Protein AF-A0A853JAU9-F1 (afdb_monomer_lite)

Organism: NCBI:txid2752307

Foldseek 3Di:
DLVVLLVQLVVLLVQLVVQLVVLVVCLVPQQVVADADPVGRSHDRDDNVRSVVSNVSSVVSNVSSVCSNPDDPDD

Structure (mmCIF, N/CA/C/O backbone):
data_AF-A0A853JAU9-F1
#
_entry.id   AF-A0A853JAU9-F1
#
loop_
_atom_site.group_PDB
_atom_site.id
_atom_site.type_symbol
_atom_site.label_atom_id
_atom_site.label_alt_id
_atom_site.label_comp_id
_atom_site.label_asym_id
_atom_site.label_entity_id
_atom_site.label_seq_id
_atom_site.pdbx_PDB_ins_code
_atom_site.Cartn_x
_atom_site.Cartn_y
_atom_site.Cartn_z
_atom_site.occupancy
_atom_site.B_iso_or_equiv
_atom_site.auth_seq_id
_atom_site.auth_comp_id
_atom_site.auth_asym_id
_atom_site.auth_atom_id
_atom_site.pdbx_PDB_model_num
ATOM 1 N N . MET A 1 1 ? -13.710 7.089 22.167 1.00 62.00 1 MET A N 1
ATOM 2 C CA . MET A 1 1 ? -14.202 6.938 20.771 1.00 62.00 1 MET A CA 1
ATOM 3 C C . MET A 1 1 ? -13.752 5.612 20.143 1.00 62.00 1 MET A C 1
ATOM 5 O O . MET A 1 1 ? -12.892 5.574 19.270 1.00 62.00 1 MET A O 1
ATOM 9 N N . ARG A 1 2 ? -14.329 4.492 20.594 1.00 72.94 2 ARG A N 1
ATOM 10 C CA . ARG A 1 2 ? -13.909 3.135 20.192 1.00 72.94 2 ARG A CA 1
ATOM 11 C C . ARG A 1 2 ? -14.306 2.774 18.751 1.00 72.94 2 ARG A C 1
ATOM 13 O O . ARG A 1 2 ? -13.590 2.026 18.097 1.00 72.94 2 ARG A O 1
ATOM 20 N N . PHE A 1 3 ? -15.414 3.335 18.262 1.00 82.75 3 PHE A N 1
ATOM 21 C CA . PHE A 1 3 ? -15.913 3.135 16.899 1.00 82.75 3 PHE A CA 1
ATOM 22 C C . PHE A 1 3 ? -15.046 3.841 15.849 1.00 82.75 3 PHE A C 1
ATOM 24 O O . PHE A 1 3 ? -14.580 3.202 14.912 1.00 82.75 3 PHE A O 1
ATOM 31 N N . VAL A 1 4 ? -14.740 5.126 16.066 1.00 86.62 4 VAL A N 1
ATOM 32 C CA . VAL A 1 4 ? -13.921 5.940 15.147 1.00 86.62 4 VAL A CA 1
ATOM 33 C C . VAL A 1 4 ? -12.540 5.317 14.931 1.00 86.62 4 VAL A C 1
ATOM 35 O O . VAL A 1 4 ? -12.104 5.174 13.795 1.00 86.62 4 VAL A O 1
ATOM 38 N N . GLY A 1 5 ? -11.880 4.856 16.000 1.00 87.62 5 GLY A N 1
ATOM 39 C CA . GLY A 1 5 ? -10.573 4.199 15.884 1.00 87.62 5 GLY A CA 1
ATOM 40 C C . GLY A 1 5 ? -10.598 2.917 15.044 1.00 87.62 5 GLY A C 1
ATOM 41 O O . GLY A 1 5 ? -9.669 2.677 14.279 1.00 87.62 5 GLY A O 1
ATOM 42 N N . LYS A 1 6 ? -11.673 2.123 15.139 1.00 90.88 6 LYS A N 1
ATOM 43 C CA . LYS A 1 6 ? -11.848 0.916 14.318 1.00 90.88 6 LYS A CA 1
ATOM 44 C C . LYS A 1 6 ? -12.167 1.247 12.864 1.00 90.88 6 LYS A C 1
ATOM 46 O O . LYS A 1 6 ? -11.611 0.611 11.980 1.00 90.88 6 LYS A O 1
ATOM 51 N N . ALA A 1 7 ? -13.024 2.240 12.624 1.00 94.31 7 ALA A N 1
ATOM 52 C CA . ALA A 1 7 ? -13.345 2.697 11.275 1.00 94.31 7 ALA A CA 1
ATOM 53 C C . ALA A 1 7 ? -12.084 3.185 10.543 1.00 94.31 7 ALA A C 1
ATOM 55 O O . ALA A 1 7 ? -11.808 2.732 9.437 1.00 94.31 7 ALA A O 1
ATOM 56 N N . ILE A 1 8 ? -11.266 4.016 11.203 1.00 94.81 8 ILE A N 1
ATOM 57 C CA . ILE A 1 8 ? -9.961 4.441 10.675 1.00 94.81 8 ILE A CA 1
ATOM 58 C C . ILE A 1 8 ? -9.060 3.226 10.433 1.00 94.81 8 ILE A C 1
ATOM 60 O O . ILE A 1 8 ? -8.448 3.131 9.376 1.00 94.81 8 ILE A O 1
ATOM 64 N N . GLY A 1 9 ? -9.008 2.276 11.371 1.00 95.31 9 GLY A N 1
ATOM 65 C CA . GLY A 1 9 ? -8.223 1.052 11.213 1.00 95.31 9 GLY A CA 1
ATOM 66 C C . GLY A 1 9 ? -8.587 0.260 9.955 1.00 95.31 9 GLY A C 1
ATOM 67 O O . GLY A 1 9 ? -7.698 -0.076 9.180 1.00 95.31 9 GLY A O 1
ATOM 68 N N . TYR A 1 10 ? -9.879 0.038 9.696 1.00 97.25 10 TYR A N 1
ATOM 69 C CA . TYR A 1 10 ? -10.329 -0.653 8.483 1.00 97.25 10 TYR A CA 1
ATOM 70 C C . TYR A 1 10 ? -9.980 0.107 7.200 1.00 97.25 10 TYR A C 1
ATOM 72 O O . TYR A 1 10 ? -9.514 -0.511 6.246 1.00 97.25 10 TYR A O 1
ATOM 80 N N . LEU A 1 11 ? -10.158 1.431 7.180 1.00 97.81 11 LEU A N 1
ATOM 81 C CA . LEU A 1 11 ? -9.803 2.257 6.022 1.00 97.81 11 LEU A CA 1
ATOM 82 C C . LEU A 1 11 ? -8.298 2.206 5.736 1.00 97.81 11 LEU A C 1
ATOM 84 O O . LEU A 1 11 ? -7.890 2.011 4.594 1.00 97.81 11 LEU A O 1
ATOM 88 N N . VAL A 1 12 ? -7.473 2.319 6.779 1.00 97.56 12 VAL A N 1
ATOM 89 C CA . VAL A 1 12 ? -6.010 2.247 6.671 1.00 97.56 12 VAL A CA 1
ATOM 90 C C . VAL A 1 12 ? -5.560 0.853 6.227 1.00 97.56 12 VAL A C 1
ATOM 92 O O . VAL A 1 12 ? -4.686 0.745 5.370 1.00 97.56 12 VAL A O 1
ATOM 95 N N . SER A 1 13 ? -6.181 -0.216 6.737 1.00 97.69 13 SER A N 1
ATOM 96 C CA . SER A 1 13 ? -5.909 -1.583 6.280 1.00 97.69 13 SER A CA 1
ATOM 97 C C . SER A 1 13 ? -6.270 -1.786 4.812 1.00 97.69 13 SER A C 1
ATOM 99 O O . SER A 1 13 ? -5.472 -2.355 4.075 1.00 97.69 13 SER A O 1
ATOM 101 N N . ALA A 1 14 ? -7.439 -1.313 4.375 1.00 98.06 14 ALA A N 1
ATOM 102 C CA . ALA A 1 14 ? -7.866 -1.431 2.983 1.00 98.06 14 ALA A CA 1
ATOM 103 C C . ALA A 1 14 ? -6.923 -0.670 2.038 1.00 98.06 14 ALA A C 1
ATOM 105 O O . ALA A 1 14 ? -6.505 -1.214 1.017 1.00 98.06 14 ALA A O 1
ATOM 106 N N . LEU A 1 15 ? -6.527 0.550 2.416 1.00 97.94 15 LEU A N 1
ATOM 107 C CA . LEU A 1 15 ? -5.552 1.343 1.671 1.00 97.94 15 LEU A CA 1
ATOM 108 C C . LEU A 1 15 ? -4.191 0.637 1.594 1.00 97.94 15 LEU A C 1
ATOM 110 O O . LEU A 1 15 ? -3.637 0.492 0.508 1.00 97.94 15 LEU A O 1
ATOM 114 N N . GLY A 1 16 ? -3.672 0.166 2.733 1.00 97.75 16 GLY A N 1
ATOM 115 C CA . GLY A 1 16 ? -2.400 -0.554 2.796 1.00 97.75 16 GLY A CA 1
ATOM 116 C C . GLY A 1 16 ? -2.408 -1.820 1.941 1.00 97.75 16 GLY A C 1
ATOM 117 O O . GLY A 1 16 ? -1.484 -2.036 1.163 1.00 97.75 16 GLY A O 1
ATOM 118 N N . LEU A 1 17 ? -3.481 -2.615 2.010 1.00 98.25 17 LEU A N 1
ATOM 119 C CA . LEU A 1 17 ? -3.653 -3.805 1.177 1.00 98.25 17 LEU A CA 1
ATOM 120 C C . LEU A 1 17 ? -3.667 -3.458 -0.318 1.00 98.25 17 LEU A C 1
ATOM 122 O O . LEU A 1 17 ? -2.988 -4.124 -1.096 1.00 98.25 17 LEU A O 1
ATOM 126 N N . GLY A 1 18 ? -4.389 -2.405 -0.710 1.00 97.69 18 GLY A N 1
ATOM 127 C CA . GLY A 1 18 ? -4.397 -1.918 -2.089 1.00 97.69 18 GLY A CA 1
ATOM 128 C C . GLY A 1 18 ? -2.992 -1.564 -2.576 1.00 97.69 18 GLY A C 1
ATOM 129 O O . GLY A 1 18 ? -2.560 -2.066 -3.609 1.00 97.69 18 GLY A O 1
ATOM 130 N N . ILE A 1 19 ? -2.243 -0.783 -1.792 1.00 97.56 19 ILE A N 1
ATOM 131 C CA . ILE A 1 19 ? -0.857 -0.401 -2.107 1.00 97.56 19 ILE A CA 1
ATOM 132 C C . ILE A 1 19 ? 0.045 -1.632 -2.253 1.00 97.56 19 ILE A C 1
ATOM 134 O O . ILE A 1 19 ? 0.848 -1.686 -3.180 1.00 97.56 19 ILE A O 1
ATOM 138 N N . VAL A 1 20 ? -0.086 -2.638 -1.378 1.00 98.06 20 VAL A N 1
ATOM 139 C CA . VAL A 1 20 ? 0.699 -3.881 -1.482 1.00 98.06 20 VAL A CA 1
ATOM 140 C C . VAL A 1 20 ? 0.382 -4.622 -2.774 1.00 98.06 20 VAL A C 1
ATOM 142 O O . VAL A 1 20 ? 1.305 -5.007 -3.484 1.00 98.06 20 VAL A O 1
ATOM 145 N N . ILE A 1 21 ? -0.900 -4.811 -3.097 1.00 97.75 21 ILE A N 1
ATOM 146 C CA . ILE A 1 21 ? -1.311 -5.530 -4.309 1.00 97.75 21 ILE A CA 1
ATOM 147 C C . ILE A 1 21 ? -0.789 -4.807 -5.554 1.00 97.75 21 ILE A C 1
ATOM 149 O O . ILE A 1 21 ? -0.120 -5.427 -6.378 1.00 97.75 21 ILE A O 1
ATOM 153 N N . PHE A 1 22 ? -1.025 -3.497 -5.666 1.00 95.38 22 PHE A N 1
ATOM 154 C CA . PHE A 1 22 ? -0.526 -2.702 -6.790 1.00 95.38 22 PHE A CA 1
ATOM 155 C C . PHE A 1 22 ? 1.002 -2.691 -6.857 1.00 95.38 22 PHE A C 1
ATOM 157 O O . PHE A 1 22 ? 1.564 -2.850 -7.936 1.00 95.38 22 PHE A O 1
ATOM 164 N N . GLY A 1 23 ? 1.685 -2.563 -5.719 1.00 95.81 23 GLY A N 1
ATOM 165 C CA . GLY A 1 23 ? 3.141 -2.600 -5.655 1.00 95.81 23 GLY A CA 1
ATOM 166 C C . GLY A 1 23 ? 3.715 -3.941 -6.115 1.00 95.81 23 GLY A C 1
ATOM 167 O O . GLY A 1 23 ? 4.674 -3.956 -6.875 1.00 95.81 23 GLY A O 1
ATOM 168 N N . LEU A 1 24 ? 3.114 -5.066 -5.719 1.00 96.75 24 LEU A N 1
ATOM 169 C CA . LEU A 1 24 ? 3.539 -6.398 -6.164 1.00 96.75 24 LEU A CA 1
ATOM 170 C C . LEU A 1 24 ? 3.298 -6.609 -7.662 1.00 96.75 24 LEU A C 1
AT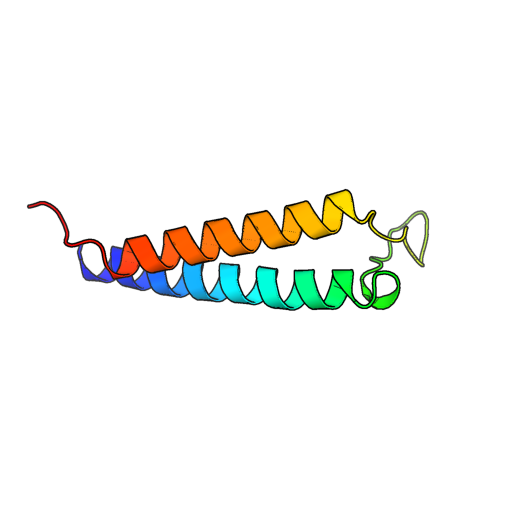OM 172 O O . LEU A 1 24 ? 4.165 -7.157 -8.341 1.00 96.75 24 LEU A O 1
ATOM 176 N N . LEU A 1 25 ? 2.163 -6.139 -8.187 1.00 96.44 25 LEU A N 1
ATOM 177 C CA . LEU A 1 25 ? 1.897 -6.150 -9.628 1.00 96.44 25 LEU A CA 1
ATOM 178 C C . LEU A 1 25 ? 2.923 -5.300 -10.386 1.00 96.44 25 LEU A C 1
ATOM 180 O O . LEU A 1 25 ? 3.453 -5.752 -11.392 1.00 96.44 25 LEU A O 1
ATOM 184 N N . ALA A 1 26 ? 3.272 -4.124 -9.864 1.00 94.75 26 ALA A N 1
ATOM 185 C CA . ALA A 1 2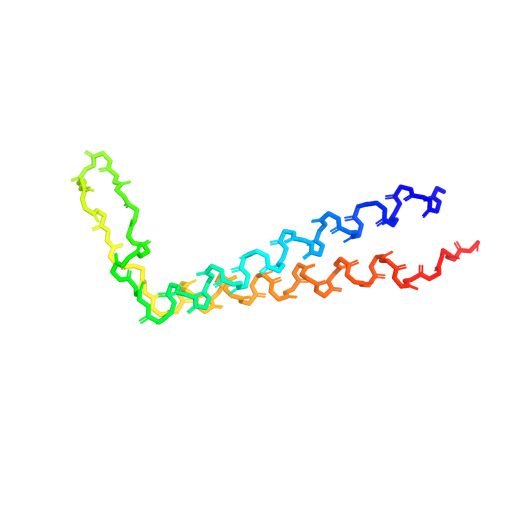6 ? 4.282 -3.250 -10.452 1.00 94.75 26 ALA A CA 1
ATOM 186 C C . ALA A 1 26 ? 5.708 -3.826 -10.362 1.00 94.75 26 ALA A C 1
ATOM 188 O O . ALA A 1 26 ? 6.533 -3.554 -11.224 1.00 94.75 26 ALA A O 1
ATOM 189 N N . VAL A 1 27 ? 6.018 -4.641 -9.346 1.00 95.56 27 VAL A N 1
ATOM 190 C CA . VAL A 1 27 ? 7.277 -5.411 -9.295 1.00 95.56 27 VAL A CA 1
ATOM 191 C C . VAL A 1 27 ? 7.301 -6.499 -10.373 1.00 95.56 27 VAL A C 1
ATOM 193 O O . VAL A 1 27 ? 8.359 -6.742 -10.950 1.00 95.56 27 VAL A O 1
ATOM 196 N N . ALA A 1 28 ? 6.163 -7.142 -10.647 1.00 95.38 28 ALA A N 1
ATOM 197 C CA . ALA A 1 28 ? 6.047 -8.169 -11.683 1.00 95.38 28 ALA A CA 1
ATOM 198 C C . ALA A 1 28 ? 6.063 -7.581 -13.106 1.00 95.38 28 ALA A C 1
ATOM 200 O O . ALA A 1 28 ? 6.662 -8.175 -14.000 1.00 95.38 28 ALA A O 1
ATOM 201 N N . ASP A 1 29 ? 5.449 -6.412 -13.298 1.00 93.69 29 ASP A N 1
ATOM 202 C CA . ASP A 1 29 ? 5.448 -5.650 -14.547 1.00 93.69 29 ASP A CA 1
ATOM 203 C C . ASP A 1 29 ? 5.744 -4.155 -14.292 1.00 93.69 29 ASP A C 1
ATOM 205 O O . ASP A 1 29 ? 4.832 -3.332 -14.154 1.00 93.69 29 ASP A O 1
ATOM 209 N N . PRO A 1 30 ? 7.034 -3.772 -14.245 1.00 90.88 30 PRO A N 1
ATOM 210 C CA . PRO A 1 30 ? 7.430 -2.380 -14.053 1.00 90.88 30 PRO A CA 1
ATOM 211 C C . PRO A 1 30 ? 7.055 -1.470 -15.228 1.00 90.88 30 PRO A C 1
ATOM 213 O O . PRO A 1 30 ? 6.92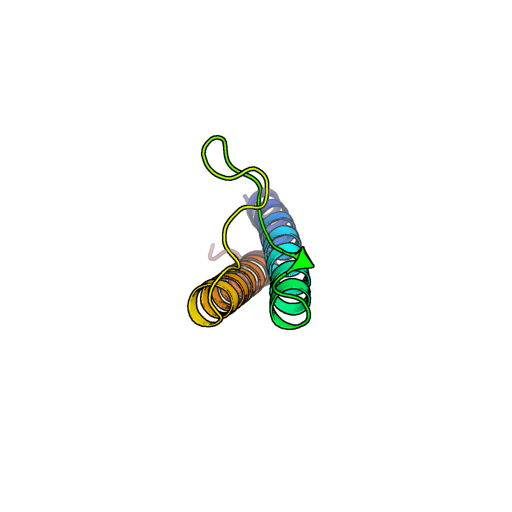7 -0.261 -15.039 1.00 90.88 30 PRO A O 1
ATOM 216 N N . GLN A 1 31 ? 6.903 -2.021 -16.439 1.00 89.62 31 GLN A N 1
ATOM 217 C CA . GLN A 1 31 ? 6.539 -1.245 -17.628 1.00 89.62 31 GLN A CA 1
ATOM 218 C C . GLN A 1 31 ? 5.064 -0.843 -17.573 1.00 89.62 31 GLN A C 1
ATOM 220 O O . GLN A 1 31 ? 4.744 0.317 -17.815 1.00 89.62 31 GLN A O 1
ATOM 225 N N . GLY A 1 32 ? 4.183 -1.753 -17.152 1.00 87.06 32 GLY A N 1
ATOM 226 C CA . GLY A 1 32 ? 2.769 -1.457 -16.910 1.00 87.06 32 GLY A CA 1
ATOM 227 C C . GLY A 1 32 ? 2.518 -0.451 -15.777 1.00 87.06 32 GLY A C 1
ATOM 228 O O . GLY A 1 32 ? 1.450 0.153 -15.715 1.00 87.06 32 GLY A O 1
ATOM 229 N N . ALA A 1 33 ? 3.502 -0.233 -14.898 1.00 86.75 33 ALA A N 1
ATOM 230 C CA . ALA A 1 33 ? 3.443 0.735 -13.801 1.00 86.75 33 ALA A CA 1
ATOM 231 C C . ALA A 1 33 ? 3.991 2.131 -14.159 1.00 86.75 33 ALA A C 1
ATOM 233 O O . ALA A 1 33 ? 4.098 2.998 -13.286 1.00 86.75 33 ALA A O 1
ATOM 234 N N . GLN A 1 34 ? 4.374 2.357 -15.418 1.00 87.81 34 GLN A N 1
ATOM 235 C CA . GLN A 1 34 ? 4.849 3.655 -15.884 1.00 87.81 34 GLN A CA 1
ATOM 236 C C . GLN A 1 34 ? 3.739 4.707 -15.815 1.00 87.81 34 GLN A C 1
ATOM 238 O O . GLN A 1 34 ? 2.631 4.516 -16.313 1.00 87.81 34 GLN A O 1
ATOM 243 N N . LEU A 1 35 ? 4.057 5.851 -15.211 1.00 83.75 35 LE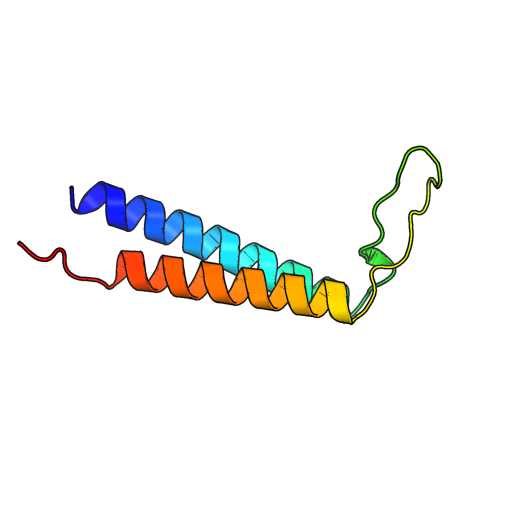U A N 1
ATOM 244 C CA . LEU A 1 35 ? 3.160 6.999 -15.155 1.00 83.75 35 LEU A CA 1
ATOM 245 C C . LEU A 1 35 ? 3.611 8.036 -16.179 1.00 83.75 35 LEU A C 1
ATOM 247 O O . LEU A 1 35 ? 4.738 8.529 -16.108 1.00 83.75 35 LEU A O 1
ATOM 251 N N . ALA A 1 36 ? 2.718 8.377 -17.106 1.00 84.00 36 ALA A N 1
ATOM 252 C CA . ALA A 1 36 ? 2.924 9.473 -18.042 1.00 84.00 36 ALA A CA 1
ATOM 253 C C . ALA A 1 36 ? 3.181 10.789 -17.288 1.00 84.00 36 ALA A C 1
ATOM 255 O O . ALA A 1 36 ? 2.598 11.037 -16.230 1.00 84.00 36 ALA A O 1
ATOM 256 N N . ASN A 1 37 ? 4.039 11.644 -17.839 1.00 80.69 37 ASN A N 1
ATOM 257 C CA . ASN A 1 37 ? 4.222 13.007 -17.352 1.00 80.69 37 ASN A CA 1
ATOM 258 C C . ASN A 1 37 ? 4.319 13.991 -18.530 1.00 80.69 37 ASN A C 1
ATOM 260 O O . ASN A 1 37 ? 4.530 13.587 -19.673 1.00 80.69 37 ASN A O 1
ATOM 264 N N . ASP A 1 38 ? 4.190 15.286 -18.247 1.00 83.00 38 ASP A N 1
ATOM 265 C CA . ASP A 1 38 ? 4.106 16.327 -19.281 1.00 83.00 38 ASP A CA 1
ATOM 266 C C . ASP A 1 38 ? 5.366 16.445 -20.162 1.00 83.00 38 ASP A C 1
ATOM 268 O O . ASP A 1 38 ? 5.287 16.936 -21.286 1.00 83.00 38 ASP A O 1
ATOM 272 N N . SER A 1 39 ? 6.531 15.996 -19.680 1.00 81.62 39 SER A N 1
ATOM 273 C CA . SER A 1 39 ? 7.798 16.022 -20.426 1.00 81.62 39 SER A CA 1
ATOM 274 C C . SER A 1 39 ? 8.145 14.691 -21.103 1.00 81.62 39 SER A C 1
ATOM 276 O O . SER A 1 39 ? 8.994 14.656 -21.993 1.00 81.62 39 SER A O 1
ATOM 278 N N . ASN A 1 40 ? 7.485 13.600 -20.716 1.00 80.19 40 ASN A N 1
ATOM 279 C CA . ASN A 1 40 ? 7.627 12.268 -21.277 1.00 80.19 40 ASN A CA 1
ATOM 280 C C . ASN A 1 40 ? 6.266 11.543 -21.210 1.00 80.19 40 ASN A C 1
ATOM 282 O O . ASN A 1 40 ? 5.902 11.021 -20.147 1.00 80.19 40 ASN A O 1
ATOM 286 N N . PRO A 1 41 ? 5.541 11.439 -22.340 1.00 78.69 41 PRO A N 1
ATOM 287 C CA . PRO A 1 41 ? 4.197 10.861 -22.383 1.00 78.69 41 PRO A CA 1
ATOM 288 C C . PRO A 1 41 ? 4.158 9.374 -22.008 1.00 78.69 41 PRO A C 1
ATOM 290 O O . PRO A 1 41 ? 3.087 8.852 -21.717 1.00 78.69 41 PRO A O 1
ATOM 293 N N . PHE A 1 42 ? 5.311 8.699 -21.978 1.00 79.50 42 PHE A N 1
ATOM 294 C CA . PHE A 1 42 ? 5.440 7.305 -21.553 1.00 79.50 42 PHE A CA 1
ATOM 295 C C . PHE A 1 42 ? 5.998 7.160 -20.132 1.00 79.50 42 PHE A C 1
ATOM 297 O O . PHE A 1 42 ? 5.982 6.070 -19.576 1.00 79.50 42 PHE A O 1
ATOM 304 N N . GLY A 1 43 ? 6.478 8.245 -19.516 1.00 82.44 43 GLY A N 1
ATOM 305 C CA . GLY A 1 43 ? 7.099 8.199 -18.197 1.00 82.44 43 GLY A CA 1
ATOM 306 C C . GLY A 1 43 ? 8.430 7.443 -18.159 1.00 82.44 43 GLY A C 1
ATOM 307 O O . GLY A 1 43 ? 8.959 6.975 -19.169 1.00 82.44 43 GLY A O 1
ATOM 308 N N . ALA A 1 44 ? 9.009 7.348 -16.965 1.00 87.25 44 ALA A N 1
ATOM 309 C CA . ALA A 1 44 ? 10.167 6.497 -16.710 1.00 87.25 44 ALA A CA 1
ATOM 310 C C . ALA A 1 44 ? 9.716 5.236 -15.973 1.00 87.25 44 ALA A C 1
ATOM 312 O O . ALA A 1 44 ? 8.886 5.314 -15.065 1.00 87.25 44 ALA A O 1
ATOM 313 N N . THR A 1 45 ? 10.292 4.085 -16.330 1.00 89.19 45 THR A N 1
ATOM 314 C CA . THR A 1 45 ? 10.088 2.850 -15.568 1.00 89.19 45 THR A CA 1
ATOM 315 C C . THR A 1 45 ? 10.540 3.074 -14.124 1.00 89.19 45 THR A C 1
ATOM 317 O O . THR A 1 45 ? 11.690 3.477 -13.914 1.00 89.19 45 THR A O 1
ATOM 320 N N . PRO A 1 46 ? 9.683 2.824 -13.121 1.00 90.56 46 PRO A N 1
ATOM 321 C CA . PRO A 1 46 ? 10.087 2.924 -11.730 1.00 90.56 46 PRO A CA 1
ATOM 322 C C . PRO A 1 46 ? 11.199 1.914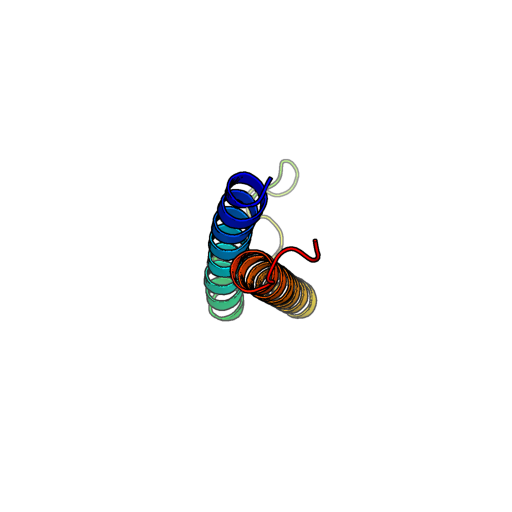 -11.435 1.00 90.56 46 PRO A C 1
ATOM 324 O O . PRO A 1 46 ? 11.185 0.773 -11.898 1.00 90.56 46 PRO A O 1
ATOM 327 N N . SER A 1 47 ? 12.185 2.338 -10.650 1.00 94.19 47 SER A N 1
ATOM 328 C CA . SER A 1 47 ? 13.270 1.447 -10.237 1.00 94.19 47 SER A CA 1
ATOM 329 C C . SER A 1 47 ? 12.764 0.389 -9.256 1.00 94.19 47 SER A C 1
ATOM 331 O O . SER A 1 47 ? 11.852 0.637 -8.464 1.00 94.19 47 SER A O 1
ATOM 333 N N . THR A 1 48 ? 13.421 -0.772 -9.222 1.00 93.31 48 THR A N 1
ATOM 334 C CA . THR A 1 48 ? 13.100 -1.844 -8.267 1.00 93.31 48 THR A CA 1
ATOM 335 C C . THR A 1 48 ? 13.103 -1.340 -6.820 1.00 93.31 48 THR A C 1
ATOM 337 O O . THR A 1 48 ? 12.227 -1.702 -6.042 1.00 93.31 48 THR A O 1
ATOM 340 N N . ALA A 1 49 ? 14.037 -0.453 -6.461 1.00 95.88 49 ALA A N 1
ATOM 341 C CA . ALA A 1 49 ? 14.102 0.133 -5.123 1.00 95.88 49 ALA A CA 1
ATOM 342 C C . ALA A 1 49 ? 12.861 0.981 -4.786 1.00 95.88 49 ALA A C 1
ATOM 344 O O . ALA A 1 49 ? 12.331 0.875 -3.682 1.00 95.88 49 ALA A O 1
ATOM 345 N N . GLN A 1 50 ? 12.363 1.783 -5.735 1.00 94.94 50 GLN A N 1
ATOM 346 C CA . GLN A 1 50 ? 11.136 2.571 -5.555 1.00 94.94 50 GLN A CA 1
ATOM 347 C C . GLN A 1 50 ? 9.910 1.669 -5.387 1.00 94.94 50 GLN A C 1
ATOM 349 O O . GLN A 1 50 ? 9.083 1.915 -4.511 1.00 94.94 50 GLN A O 1
ATOM 354 N N . LEU A 1 51 ? 9.816 0.599 -6.180 1.00 95.50 51 LEU A N 1
ATOM 355 C CA . LEU A 1 51 ? 8.718 -0.363 -6.097 1.00 95.50 51 LEU A CA 1
ATOM 356 C C . LEU A 1 51 ? 8.720 -1.121 -4.764 1.00 95.50 51 LEU A C 1
ATOM 358 O O . LEU A 1 51 ? 7.685 -1.218 -4.105 1.00 95.50 51 LEU A O 1
ATOM 362 N N . LEU A 1 52 ? 9.887 -1.589 -4.314 1.00 96.12 52 LEU A N 1
ATOM 363 C CA . LEU A 1 52 ? 10.030 -2.250 -3.015 1.00 96.12 52 LEU A CA 1
ATOM 364 C C . LEU A 1 52 ? 9.702 -1.308 -1.853 1.00 96.12 52 LEU A C 1
ATOM 366 O O . LEU A 1 52 ? 9.039 -1.722 -0.902 1.00 96.12 52 LEU A O 1
ATOM 370 N N . LEU A 1 53 ? 10.104 -0.037 -1.937 1.00 97.25 53 LEU A N 1
ATOM 371 C CA . LEU A 1 53 ? 9.727 0.975 -0.950 1.00 97.25 53 LEU A CA 1
ATOM 372 C C . LEU A 1 53 ? 8.207 1.188 -0.916 1.00 97.25 53 LEU A C 1
ATOM 374 O O . LEU A 1 53 ? 7.622 1.326 0.161 1.00 97.25 53 LEU A O 1
ATOM 378 N N . HIS A 1 54 ? 7.555 1.182 -2.079 1.00 95.62 54 HIS A N 1
ATOM 379 C CA . HIS A 1 54 ? 6.105 1.312 -2.183 1.00 95.62 54 HIS A CA 1
ATOM 380 C C . HIS A 1 54 ? 5.386 0.126 -1.525 1.00 95.62 54 HIS A C 1
ATOM 382 O O . HIS A 1 54 ? 4.507 0.322 -0.685 1.00 95.62 54 HIS A O 1
ATOM 388 N N . VAL A 1 55 ? 5.831 -1.103 -1.814 1.00 97.75 55 VAL A N 1
ATOM 389 C CA . VAL A 1 55 ? 5.330 -2.325 -1.164 1.00 97.75 55 VAL A CA 1
ATOM 390 C C . VAL A 1 55 ? 5.542 -2.260 0.349 1.00 97.75 55 VAL A C 1
ATOM 392 O O . VAL A 1 55 ? 4.601 -2.495 1.106 1.00 97.75 55 VAL A O 1
ATOM 395 N N . ALA A 1 56 ? 6.739 -1.887 0.808 1.00 98.12 56 ALA A N 1
ATOM 396 C CA . ALA A 1 56 ? 7.041 -1.760 2.233 1.00 98.12 56 ALA A CA 1
ATOM 397 C C . ALA A 1 56 ? 6.129 -0.735 2.928 1.00 98.12 56 ALA A C 1
ATOM 399 O O . ALA A 1 56 ? 5.640 -0.985 4.031 1.00 98.12 56 ALA A O 1
ATOM 400 N N . THR A 1 57 ? 5.837 0.384 2.260 1.00 97.94 57 THR A N 1
ATOM 401 C CA . THR A 1 57 ? 4.900 1.405 2.751 1.00 97.94 57 THR A CA 1
ATOM 402 C C . THR A 1 57 ? 3.484 0.839 2.876 1.00 97.94 57 THR A C 1
ATOM 404 O O . THR A 1 57 ? 2.831 1.029 3.904 1.00 97.94 57 THR A O 1
ATOM 407 N N . GLY A 1 58 ? 3.021 0.084 1.875 1.00 98.06 58 GLY A N 1
ATOM 408 C CA . GLY A 1 58 ? 1.736 -0.614 1.923 1.00 98.06 58 GLY A CA 1
ATOM 409 C C . GLY A 1 58 ? 1.646 -1.613 3.080 1.00 98.06 58 GLY A C 1
ATOM 410 O O . GLY A 1 58 ? 0.657 -1.615 3.814 1.00 98.06 58 GLY A O 1
ATOM 411 N N . VAL A 1 59 ? 2.696 -2.413 3.301 1.00 98.44 59 VAL A N 1
ATOM 412 C CA . VAL A 1 59 ? 2.768 -3.376 4.414 1.00 98.44 59 VAL A CA 1
ATOM 413 C C . VAL A 1 59 ? 2.713 -2.657 5.763 1.00 98.44 59 VAL A C 1
ATOM 415 O O . VAL A 1 59 ? 1.968 -3.077 6.651 1.00 98.44 59 VAL A O 1
ATOM 418 N N . ALA A 1 60 ? 3.448 -1.553 5.918 1.00 98.31 60 ALA A N 1
ATOM 419 C CA . ALA A 1 60 ? 3.439 -0.756 7.141 1.00 98.31 60 ALA A CA 1
ATOM 420 C C . ALA A 1 60 ? 2.047 -0.171 7.436 1.00 98.31 60 ALA A C 1
ATOM 422 O O . ALA A 1 60 ? 1.570 -0.255 8.570 1.00 98.31 60 ALA A O 1
ATOM 423 N N . LEU A 1 61 ? 1.362 0.364 6.418 1.00 98.12 61 LEU A N 1
ATOM 424 C CA . LEU A 1 61 ? -0.010 0.859 6.551 1.00 98.12 61 LEU A CA 1
ATOM 425 C C . LEU A 1 61 ? -0.987 -0.267 6.890 1.00 98.12 61 LEU A C 1
ATOM 427 O O . LEU A 1 61 ? -1.795 -0.116 7.803 1.00 98.12 61 LEU A O 1
ATOM 431 N N . LEU A 1 62 ? -0.886 -1.417 6.223 1.00 98.06 62 LEU A N 1
ATOM 432 C CA . LEU A 1 62 ? -1.734 -2.570 6.510 1.00 98.06 62 LEU A CA 1
ATOM 433 C C . LEU A 1 62 ? -1.580 -3.021 7.969 1.00 98.06 62 LEU A C 1
ATOM 435 O O . LEU A 1 62 ? -2.581 -3.180 8.674 1.00 98.06 62 LEU A O 1
ATOM 439 N N . ALA A 1 63 ? -0.337 -3.159 8.438 1.00 97.88 63 ALA A N 1
ATOM 440 C CA . ALA A 1 63 ? -0.024 -3.518 9.817 1.00 97.88 63 ALA A CA 1
ATOM 441 C C . ALA A 1 63 ? -0.560 -2.480 10.816 1.00 97.88 63 ALA A C 1
ATOM 443 O O . ALA A 1 63 ? -1.175 -2.851 11.819 1.00 97.88 63 ALA A O 1
ATOM 444 N N . LEU A 1 64 ? -0.393 -1.185 10.524 1.00 97.06 64 LEU A N 1
ATOM 445 C CA . LEU A 1 64 ? -0.929 -0.100 11.344 1.00 97.06 64 LEU A CA 1
ATOM 446 C C . LEU A 1 64 ? -2.460 -0.157 11.424 1.00 97.06 64 LEU A C 1
ATOM 448 O O . LEU A 1 64 ? -3.018 -0.065 12.516 1.00 97.06 64 LEU A O 1
ATOM 452 N N . GLY A 1 65 ? -3.143 -0.346 10.295 1.00 96.50 65 GLY A N 1
ATOM 453 C CA . GLY A 1 65 ? -4.599 -0.467 10.246 1.00 96.50 65 GLY A CA 1
ATOM 454 C C . GLY A 1 65 ? -5.108 -1.655 11.064 1.00 96.50 65 GLY A C 1
ATOM 455 O O . GLY A 1 65 ? -5.994 -1.492 11.906 1.00 96.50 65 GLY A O 1
ATOM 456 N N . ILE A 1 66 ? -4.473 -2.826 10.920 1.00 96.00 66 ILE A N 1
ATOM 457 C CA . ILE A 1 66 ? -4.816 -4.030 11.693 1.00 96.00 66 ILE A CA 1
ATOM 458 C C . ILE A 1 66 ? -4.609 -3.763 13.185 1.00 96.00 66 ILE A C 1
ATOM 460 O O . ILE A 1 66 ? -5.482 -4.059 14.004 1.00 96.00 66 ILE A O 1
ATOM 464 N N . TRP A 1 67 ? -3.489 -3.141 13.551 1.00 95.38 67 TRP A N 1
ATOM 465 C CA . TRP A 1 67 ? -3.218 -2.768 14.933 1.00 95.38 67 TRP A CA 1
ATOM 466 C C . TRP A 1 67 ? -4.281 -1.815 15.497 1.00 95.38 67 TRP A C 1
ATOM 468 O O . TRP A 1 67 ? -4.743 -2.017 16.620 1.00 95.38 67 TRP A O 1
ATOM 478 N N . LEU A 1 68 ? -4.738 -0.821 14.727 1.00 93.50 68 LEU A N 1
ATOM 479 C CA . LEU A 1 68 ? -5.816 0.090 15.131 1.00 93.50 68 LEU A CA 1
ATOM 480 C C . LEU A 1 68 ? -7.153 -0.632 15.370 1.00 93.50 68 LEU A C 1
ATOM 482 O O . LEU A 1 68 ? -7.905 -0.227 16.261 1.00 93.50 68 LEU A O 1
ATOM 486 N N . VAL A 1 69 ? -7.439 -1.698 14.615 1.00 93.25 69 VAL A N 1
ATOM 487 C CA . VAL A 1 69 ? -8.64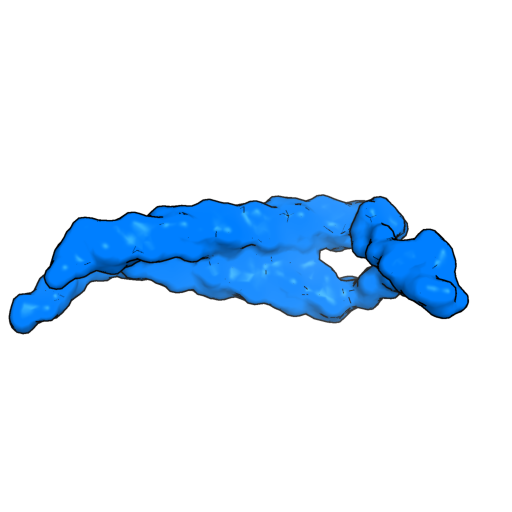8 -2.524 14.777 1.00 93.25 69 VAL A CA 1
ATOM 488 C C . VAL A 1 69 ? -8.559 -3.422 16.015 1.00 93.25 69 VAL A C 1
ATOM 490 O O . VAL A 1 69 ? -9.532 -3.530 16.771 1.00 93.25 69 VAL A O 1
ATOM 493 N N . VAL A 1 70 ? -7.405 -4.063 16.225 1.00 92.88 70 VAL A N 1
ATOM 494 C CA . VAL A 1 70 ? -7.194 -5.076 17.275 1.00 92.88 70 VAL A CA 1
ATOM 495 C C . VAL A 1 70 ? -6.894 -4.445 18.636 1.00 92.88 70 VAL A C 1
ATOM 497 O O . VAL A 1 70 ? -7.265 -5.010 19.671 1.00 92.88 70 VAL A O 1
ATOM 500 N N . ARG A 1 71 ? -6.260 -3.264 18.677 1.00 88.88 71 ARG A N 1
ATOM 501 C CA . ARG A 1 71 ? -5.913 -2.609 19.943 1.00 88.88 71 ARG A CA 1
ATOM 502 C C . ARG A 1 71 ? -7.174 -2.352 20.771 1.00 88.88 71 ARG A C 1
ATOM 504 O O . ARG A 1 71 ? -8.133 -1.708 20.337 1.00 88.88 71 ARG A O 1
ATOM 511 N N . LYS A 1 72 ? -7.176 -2.838 22.013 1.00 75.06 72 LYS A N 1
ATOM 512 C CA . LYS A 1 72 ? -8.190 -2.439 22.993 1.00 75.06 72 LYS A CA 1
ATOM 513 C C . LYS A 1 72 ? -7.918 -0.978 23.374 1.00 75.06 72 LYS A C 1
ATOM 515 O O . LYS A 1 72 ? -6.759 -0.642 23.617 1.00 75.06 72 LYS A O 1
ATOM 520 N N . PRO A 1 73 ? -8.938 -0.103 23.426 1.00 67.06 73 PRO A N 1
ATOM 521 C CA . PRO A 1 73 ? -8.750 1.230 23.984 1.00 67.06 73 PRO A CA 1
ATOM 522 C C . PRO A 1 73 ? -8.260 1.063 25.419 1.00 67.06 73 PRO A C 1
ATOM 524 O O . PRO A 1 73 ? -8.906 0.352 26.191 1.00 67.06 73 PRO A O 1
ATOM 527 N N . ARG A 1 74 ? -7.114 1.659 25.752 1.00 66.00 74 ARG A N 1
ATOM 528 C CA . ARG A 1 74 ? -6.728 1.818 27.154 1.00 66.00 74 ARG A CA 1
ATOM 529 C C . ARG A 1 74 ? -7.687 2.856 27.737 1.00 66.00 74 ARG A C 1
ATOM 531 O O . ARG A 1 74 ? -7.842 3.922 27.139 1.00 66.00 74 ARG A O 1
ATOM 538 N N . VAL A 1 75 ? -8.422 2.434 28.763 1.00 54.16 75 VAL A N 1
ATOM 539 C CA . VAL A 1 75 ? -9.332 3.271 29.557 1.00 54.16 75 VAL A CA 1
ATOM 540 C C . VAL A 1 75 ? -8.490 4.230 30.379 1.00 54.16 75 VAL A C 1
ATOM 542 O O . VAL A 1 75 ? -7.447 3.756 30.885 1.00 54.16 75 VAL A O 1
#

Secondary structure (DSSP, 8-state):
-HHHHHHHHHHHHHHHHHHHHHHHHHHH-TTTTPPPBTTBTT-PPPPHHHHHHHHHHHHHHHHHHHHHHHPPPP-

InterPro domains:
  IPR045679 Domain of unknown function DUF6199 [PF19701] (15-70)

Sequence (75 aa):
MRFVGKAIGYLVSALGLGIVIFGLLAVADPQGAQLANDSNPFGATPSTAQLLLHVATGVALLALGIWLVVRKPRV

pLDDT: mean 90.78, std 9.29, range [54.16, 98.44]

Radius of gyration: 16.2 Å; chains: 1; bounding box: 30×24×52 Å